Protein AF-A0A1G8CXY3-F1 (afdb_monomer_lite)

Secondary structure (DSSP, 8-state):
--HHHHHHHHHGGGGS--------HHHHHHHS-HHHHHHHHTT-EEEEEE----HHHHHIIIIIIHHHHHHHH--EEEEEE--HHHHHHHHHHHHHTT-SS-S-SEE---HHHHHHHHHTT-SPP---S----

Sequence (133 aa):
MKKGITLLLFIIILSACSQKQEENQTSGLLEKEWKEIEEESANTEVRLYMWGGDEDINTYIDEWAAPELKQEYGINLKRVPMDTEDILQRLMTEKQAGQTEGSVDILWLNGEKFRNAKVNELLCAVDKGEVGA

pLDDT: mean 82.22, std 19.7, range [30.77, 98.44]

Organism: NCBI:txid930129

Structure (mmCIF, N/CA/C/O backbone):
data_AF-A0A1G8CXY3-F1
#
_entry.id   AF-A0A1G8CXY3-F1
#
loop_
_atom_site.group_PDB
_atom_site.id
_atom_site.type_symbol
_atom_site.label_atom_id
_atom_site.label_alt_id
_atom_site.label_comp_id
_atom_site.label_asym_id
_atom_site.label_entity_id
_atom_site.label_seq_id
_atom_site.pdbx_PDB_ins_code
_atom_site.Cartn_x
_atom_site.Cartn_y
_atom_site.Cartn_z
_atom_site.occupancy
_atom_site.B_iso_or_equiv
_atom_site.auth_seq_id
_atom_site.auth_comp_id
_atom_site.auth_asym_id
_atom_site.auth_atom_id
_atom_site.pdbx_PDB_model_num
ATOM 1 N N . MET A 1 1 ? -14.644 62.183 15.797 1.00 50.50 1 MET A N 1
ATOM 2 C CA . MET A 1 1 ? -15.148 61.003 15.053 1.00 50.50 1 MET A CA 1
ATOM 3 C C . MET A 1 1 ? -14.076 60.231 14.266 1.00 50.50 1 MET A C 1
ATOM 5 O O . MET A 1 1 ? -14.321 59.080 13.953 1.00 50.50 1 MET A O 1
ATOM 9 N N . LYS A 1 2 ? -12.875 60.778 13.992 1.00 47.59 2 LYS A N 1
ATOM 10 C CA . LYS A 1 2 ? -11.810 60.060 13.249 1.00 47.59 2 LYS A CA 1
ATOM 11 C C . LYS A 1 2 ? -10.913 59.139 14.105 1.00 47.59 2 LYS A C 1
ATOM 13 O O . LYS A 1 2 ? -10.308 58.227 13.568 1.00 47.59 2 LYS A O 1
ATOM 18 N N . LYS A 1 3 ? -10.873 59.331 15.434 1.00 49.59 3 LYS A N 1
ATOM 19 C CA . LYS A 1 3 ? -10.057 58.517 16.365 1.00 49.59 3 LYS A CA 1
ATOM 20 C C . LYS A 1 3 ? -10.644 57.126 16.665 1.00 49.59 3 LYS A C 1
ATOM 22 O O . LYS A 1 3 ? -9.906 56.242 17.072 1.00 49.59 3 LYS A O 1
ATOM 27 N N . GLY A 1 4 ? -11.948 56.929 16.435 1.00 47.41 4 GLY A N 1
ATOM 28 C CA . GLY A 1 4 ? -12.601 55.621 16.598 1.00 47.41 4 GLY A CA 1
ATOM 29 C C . GLY A 1 4 ? -12.336 54.662 15.433 1.00 47.41 4 GLY A C 1
ATOM 30 O O . GLY A 1 4 ? -12.267 53.458 15.638 1.00 47.41 4 GLY A O 1
ATOM 31 N N . ILE A 1 5 ? -12.109 55.197 14.228 1.00 56.12 5 ILE A N 1
ATOM 32 C CA . ILE A 1 5 ? -11.837 54.397 13.023 1.00 56.12 5 ILE A CA 1
ATOM 33 C C . ILE A 1 5 ? -10.413 53.821 13.057 1.00 56.12 5 ILE A C 1
ATOM 35 O O . ILE A 1 5 ? -10.205 52.681 12.658 1.00 56.12 5 ILE A O 1
ATOM 39 N N . THR A 1 6 ? -9.440 54.555 13.610 1.00 53.81 6 THR A N 1
ATOM 40 C CA . THR A 1 6 ? -8.056 54.068 13.755 1.00 53.81 6 THR A CA 1
ATOM 41 C C . THR A 1 6 ? -7.931 52.920 14.764 1.00 53.81 6 THR A C 1
ATOM 43 O O . THR A 1 6 ? -7.091 52.047 14.580 1.00 53.81 6 THR A O 1
ATOM 46 N N . LEU A 1 7 ? -8.782 52.874 15.797 1.00 54.97 7 LEU A N 1
ATOM 47 C CA . LEU A 1 7 ? -8.765 51.798 16.797 1.00 54.97 7 LEU A CA 1
ATOM 48 C C . LEU A 1 7 ? -9.445 50.514 16.286 1.00 54.97 7 LEU A C 1
ATOM 50 O O . LEU A 1 7 ? -9.024 49.415 16.630 1.00 54.97 7 LEU A O 1
ATOM 54 N N . LEU A 1 8 ? -10.450 50.648 15.413 1.00 55.97 8 LEU A N 1
ATOM 55 C CA . LEU A 1 8 ? -11.169 49.511 14.830 1.00 55.97 8 LEU A CA 1
ATOM 56 C C . LEU A 1 8 ? -10.322 48.737 13.800 1.00 55.97 8 LEU A C 1
ATOM 58 O O . LEU A 1 8 ? -10.484 47.530 13.653 1.00 55.97 8 LEU A O 1
ATOM 62 N N . LEU A 1 9 ? -9.383 49.411 13.126 1.00 55.62 9 LEU A N 1
ATOM 63 C CA . LEU A 1 9 ? -8.501 48.796 12.125 1.00 55.62 9 LEU A CA 1
ATOM 64 C C . LEU A 1 9 ? -7.370 47.948 12.742 1.00 55.62 9 LEU A C 1
ATOM 66 O O . LEU A 1 9 ? -6.822 47.078 12.074 1.00 55.62 9 LEU A O 1
ATOM 70 N N . PHE A 1 10 ? -7.031 48.174 14.016 1.00 55.28 10 PHE A N 1
ATOM 71 C CA . PHE A 1 10 ? -5.947 47.463 14.710 1.00 55.28 10 PHE A CA 1
ATOM 72 C C . PHE A 1 10 ? -6.385 46.101 15.279 1.00 55.28 10 PHE A C 1
ATOM 74 O O . PHE A 1 10 ? -5.565 45.204 15.447 1.00 55.28 10 PHE A O 1
ATOM 81 N N . ILE A 1 11 ? -7.684 45.921 15.540 1.00 58.12 11 ILE A N 1
ATOM 82 C CA . ILE A 1 11 ? -8.241 44.690 16.130 1.00 58.12 11 ILE A CA 1
ATOM 83 C C . ILE A 1 11 ? -8.350 43.562 15.088 1.00 58.12 11 ILE A C 1
ATOM 85 O O . ILE A 1 11 ? -8.214 42.390 15.429 1.00 58.12 11 ILE A O 1
ATOM 89 N N . ILE A 1 12 ? -8.508 43.900 13.804 1.00 58.06 12 ILE A N 1
ATOM 90 C CA . ILE A 1 12 ? -8.662 42.921 12.712 1.00 58.06 12 ILE A CA 1
ATOM 91 C C . ILE A 1 12 ? -7.349 42.155 12.441 1.00 58.06 12 ILE A C 1
ATOM 93 O O . ILE A 1 12 ? -7.380 41.014 11.989 1.00 58.06 12 ILE A O 1
ATOM 97 N N . ILE A 1 13 ? -6.191 42.730 12.786 1.00 59.16 13 ILE A N 1
ATOM 98 C CA . ILE A 1 13 ? -4.871 42.129 12.519 1.00 59.16 13 ILE A CA 1
ATOM 99 C C . ILE A 1 13 ? -4.534 41.006 13.523 1.00 59.16 13 ILE A C 1
ATOM 101 O O . ILE A 1 13 ? -3.736 40.124 13.220 1.00 59.16 13 ILE A O 1
ATOM 105 N N . LEU A 1 14 ? -5.181 40.968 14.695 1.00 57.12 14 LEU A N 1
ATOM 106 C CA . LEU A 1 14 ? -4.894 39.971 15.740 1.00 57.12 14 LEU A CA 1
ATOM 107 C C . LEU A 1 14 ? -5.607 38.621 15.544 1.00 57.12 14 LEU A C 1
ATOM 109 O O . LEU A 1 14 ? -5.305 37.675 16.261 1.00 57.12 14 LEU A O 1
ATOM 113 N N . SER A 1 15 ? -6.527 38.501 14.580 1.00 56.75 15 SER A N 1
ATOM 114 C CA . SER A 1 15 ? -7.235 37.236 14.299 1.00 56.75 15 SER A CA 1
ATOM 115 C C . SER A 1 15 ? -6.586 36.394 13.189 1.00 56.75 15 SER A C 1
ATOM 117 O O . SER A 1 15 ? -7.107 35.338 12.844 1.00 56.75 15 SER A O 1
ATOM 119 N N . ALA A 1 16 ? -5.460 36.838 12.618 1.00 52.16 16 ALA A N 1
ATOM 120 C CA . ALA A 1 16 ? -4.849 36.202 11.446 1.00 52.16 16 ALA A CA 1
ATOM 121 C C . ALA A 1 16 ? -3.889 35.037 11.759 1.00 52.16 16 ALA A C 1
ATOM 123 O O . ALA A 1 16 ? -3.424 34.381 10.834 1.00 52.16 16 ALA A O 1
ATOM 124 N N . CYS A 1 17 ? -3.619 34.739 13.033 1.00 57.09 17 CYS A N 1
ATOM 125 C CA . CYS A 1 17 ? -2.790 33.597 13.426 1.00 57.09 17 CYS A CA 1
ATOM 126 C C . CYS A 1 17 ? -3.596 32.593 14.255 1.00 57.09 17 CYS A C 1
ATOM 128 O O . CYS A 1 17 ? -3.255 32.294 15.394 1.00 57.09 17 CYS A O 1
ATOM 130 N N . SER A 1 18 ? -4.663 32.041 13.676 1.00 50.91 18 SER A N 1
ATOM 131 C CA . SER A 1 18 ? -5.045 30.668 14.009 1.00 50.91 18 SER A CA 1
ATOM 132 C C . SER A 1 18 ? -4.292 29.773 13.032 1.00 50.91 18 SER A C 1
ATOM 134 O O . SER A 1 18 ? -4.823 29.318 12.022 1.00 50.91 18 SER A O 1
ATOM 136 N N . GLN A 1 19 ? -2.988 29.633 13.275 1.00 50.47 19 GLN A N 1
ATOM 137 C CA . GLN A 1 19 ? -2.189 28.624 12.606 1.00 50.47 19 GLN A CA 1
ATOM 138 C C . GLN A 1 19 ? -2.717 27.296 13.136 1.00 50.47 19 GLN A C 1
ATOM 140 O O . GLN A 1 19 ? -2.423 26.910 14.264 1.00 50.47 19 GLN A O 1
ATOM 145 N N . LYS A 1 20 ? -3.623 26.686 12.366 1.00 44.19 20 LYS A N 1
ATOM 146 C CA . LYS A 1 20 ? -4.127 25.342 12.613 1.00 44.19 20 LYS A CA 1
ATOM 147 C C . LYS A 1 20 ? -2.888 24.460 12.662 1.00 44.19 20 LYS A C 1
ATOM 149 O O . LYS A 1 20 ? -2.233 24.262 11.645 1.00 44.19 20 LYS A O 1
ATOM 154 N N . GLN A 1 21 ? -2.505 24.078 13.872 1.00 43.00 21 GLN A N 1
ATOM 155 C CA . GLN A 1 21 ? -1.411 23.160 14.106 1.00 43.00 21 GLN A CA 1
ATOM 156 C C . GLN A 1 21 ? -1.809 21.891 13.353 1.00 43.00 21 GLN A C 1
ATOM 158 O O . GLN A 1 21 ? -2.843 21.297 13.657 1.00 43.00 21 GLN A O 1
ATOM 163 N N . GLU A 1 22 ? -1.081 21.567 12.286 1.00 45.66 22 GLU A N 1
ATOM 164 C CA . GLU A 1 22 ? -1.180 20.262 11.648 1.00 45.66 22 GLU A CA 1
ATOM 165 C C . GLU A 1 22 ? -0.704 19.264 12.700 1.00 45.66 22 GLU A C 1
ATOM 167 O O . GLU A 1 22 ? 0.490 19.062 12.908 1.00 45.66 22 GLU A O 1
ATOM 172 N N . GLU A 1 23 ? -1.653 18.750 13.480 1.00 44.81 23 GLU A N 1
ATOM 173 C CA . GLU A 1 23 ? -1.422 17.611 14.349 1.00 44.81 23 GLU A CA 1
ATOM 174 C C . GLU A 1 23 ? -0.891 16.491 13.464 1.00 44.81 23 GLU A C 1
ATOM 176 O O . GLU A 1 23 ? -1.513 16.114 12.468 1.00 44.81 23 GLU A O 1
ATOM 181 N N . ASN A 1 24 ? 0.302 16.017 13.807 1.00 54.06 24 ASN A N 1
ATOM 182 C CA . ASN A 1 24 ? 0.995 14.954 13.107 1.00 54.06 24 ASN A CA 1
ATOM 183 C C . ASN A 1 24 ? 0.108 13.699 13.208 1.00 54.06 24 ASN A C 1
ATOM 185 O O . ASN A 1 24 ? 0.105 13.023 14.237 1.00 54.06 24 ASN A O 1
ATOM 189 N N . GLN A 1 25 ? -0.720 13.438 12.186 1.00 56.19 25 GLN A N 1
ATOM 190 C CA . GLN A 1 25 ? -1.767 12.403 12.222 1.00 56.19 25 GLN A CA 1
ATOM 191 C C . GLN A 1 25 ? -1.197 11.018 12.569 1.00 56.19 25 GLN A C 1
ATOM 193 O O . GLN A 1 25 ? -1.875 10.185 13.169 1.00 56.19 25 GLN A O 1
ATOM 198 N N . THR A 1 26 ? 0.084 10.804 12.271 1.00 59.97 26 THR A N 1
ATOM 199 C CA . THR A 1 26 ? 0.830 9.590 12.588 1.00 59.97 26 THR A CA 1
ATOM 200 C C . THR A 1 26 ? 1.032 9.359 14.088 1.00 59.97 26 THR A C 1
ATOM 202 O O . THR A 1 26 ? 1.032 8.211 14.523 1.00 59.97 26 THR A O 1
ATOM 205 N N . SER A 1 27 ? 1.180 10.413 14.898 1.00 61.88 27 SER A N 1
ATOM 206 C CA . SER A 1 27 ? 1.318 10.280 16.357 1.00 61.88 27 SER A CA 1
ATOM 207 C C . SER A 1 27 ? -0.002 9.851 17.001 1.00 61.88 27 SER A C 1
ATOM 209 O O . SER A 1 27 ? -0.001 8.960 17.844 1.00 61.88 27 SER A O 1
ATOM 211 N N . GLY A 1 28 ? -1.130 10.390 16.525 1.00 75.50 28 GLY A N 1
ATOM 212 C CA . GLY A 1 28 ? -2.460 9.983 16.986 1.00 75.50 28 GLY A CA 1
ATOM 213 C C . GLY A 1 28 ? -2.786 8.525 16.650 1.00 75.50 28 GLY A C 1
ATOM 214 O O . GLY A 1 28 ? -3.386 7.832 17.463 1.00 75.50 28 GLY A O 1
ATOM 215 N N . LEU A 1 29 ? -2.333 8.018 15.496 1.00 81.31 29 LEU A N 1
ATOM 216 C CA . LEU A 1 29 ? -2.512 6.607 15.119 1.00 81.31 29 LEU A CA 1
ATOM 217 C C . LEU A 1 29 ? -1.809 5.628 16.069 1.00 81.31 29 LEU A C 1
ATOM 219 O O . LEU A 1 29 ? -2.323 4.538 16.298 1.00 81.31 29 LEU A O 1
ATOM 223 N N . LEU A 1 30 ? -0.648 5.992 16.624 1.00 83.25 30 LEU A N 1
ATOM 224 C CA . LEU A 1 30 ? 0.098 5.123 17.543 1.00 83.25 30 LEU A CA 1
ATOM 225 C C . LEU A 1 30 ? -0.503 5.036 18.948 1.00 83.25 30 LEU A C 1
ATOM 227 O O . LEU A 1 30 ? -0.165 4.114 19.690 1.00 83.25 30 LEU A O 1
ATOM 231 N N . GLU A 1 31 ? -1.322 6.013 19.321 1.00 87.25 31 GLU A N 1
ATOM 232 C CA . GLU A 1 31 ? -1.972 6.093 20.631 1.00 87.25 31 GLU A CA 1
ATOM 233 C C . GLU A 1 31 ? -3.366 5.454 20.627 1.00 87.25 31 GLU A C 1
ATOM 235 O O . GLU A 1 31 ? -3.916 5.184 21.694 1.00 87.25 31 GLU A O 1
ATOM 240 N N . LYS A 1 32 ? -3.928 5.189 19.441 1.00 90.38 32 LYS A N 1
ATOM 241 C CA . LYS A 1 32 ? -5.230 4.540 19.279 1.00 90.38 32 LYS A CA 1
ATOM 242 C C . LYS A 1 32 ? -5.166 3.062 19.635 1.00 90.38 32 LYS A C 1
ATOM 244 O O . LYS A 1 32 ? -4.226 2.341 19.296 1.00 90.38 32 LYS A O 1
ATOM 249 N N . GLU A 1 33 ? -6.241 2.595 20.255 1.00 93.94 33 GLU A N 1
ATOM 250 C CA . GLU A 1 33 ? -6.477 1.169 20.428 1.00 93.94 33 GLU A CA 1
ATOM 251 C C . GLU A 1 33 ? -6.752 0.515 19.071 1.00 93.94 33 GLU A C 1
ATOM 253 O O . GLU A 1 33 ? -7.391 1.098 18.195 1.00 93.94 33 GLU A O 1
ATOM 258 N N . TRP A 1 34 ? -6.326 -0.738 18.902 1.00 93.38 34 TRP A N 1
ATOM 259 C CA . TRP A 1 34 ? -6.473 -1.453 17.629 1.00 93.38 34 TRP A CA 1
ATOM 260 C C . TRP A 1 34 ? -7.923 -1.490 17.126 1.00 93.38 34 TRP A C 1
ATOM 262 O O . TRP A 1 34 ? -8.182 -1.279 15.947 1.00 93.38 34 TRP A O 1
ATOM 272 N N . LYS A 1 35 ? -8.878 -1.674 18.042 1.00 93.88 35 LYS A N 1
ATOM 273 C CA . LYS A 1 35 ? -10.308 -1.674 17.724 1.00 93.88 35 LYS A CA 1
ATOM 274 C C . LYS A 1 35 ? -10.786 -0.341 17.135 1.00 93.88 35 LYS A C 1
ATOM 276 O O . LYS A 1 35 ? -11.639 -0.335 16.257 1.00 93.88 35 LYS A O 1
ATOM 281 N N . GLU A 1 36 ? -10.250 0.778 17.615 1.00 94.50 36 GLU A N 1
ATOM 282 C CA . GLU A 1 36 ? -10.581 2.099 17.073 1.00 94.50 36 GLU A CA 1
ATOM 283 C C . GLU A 1 36 ? -10.051 2.237 15.641 1.00 94.50 36 GLU A C 1
ATOM 285 O O . GLU A 1 36 ? -10.769 2.701 14.761 1.00 94.50 36 GLU A O 1
ATOM 290 N N . ILE A 1 37 ? -8.832 1.749 15.384 1.00 93.19 37 ILE A N 1
ATOM 291 C CA . ILE A 1 37 ? -8.244 1.712 14.038 1.00 93.19 37 ILE A CA 1
ATOM 292 C C . ILE A 1 37 ? -9.099 0.850 13.097 1.00 93.19 37 ILE A C 1
ATOM 294 O O . ILE A 1 37 ? -9.382 1.269 11.975 1.00 93.19 37 ILE A O 1
ATOM 298 N N . GLU A 1 38 ? -9.543 -0.329 13.544 1.00 93.19 38 GLU A N 1
ATOM 299 C CA . GLU A 1 38 ? -10.427 -1.205 12.763 1.00 93.19 38 GLU A CA 1
ATOM 300 C C . GLU A 1 38 ? -11.742 -0.498 12.403 1.00 93.19 38 GLU A C 1
ATOM 302 O O . GLU A 1 38 ? -12.113 -0.456 11.228 1.00 93.19 38 GLU A O 1
ATOM 307 N N . GLU A 1 39 ? -12.418 0.106 13.385 1.00 92.88 39 GLU A N 1
ATOM 308 C CA . GLU A 1 39 ? -13.681 0.826 13.180 1.00 92.88 39 GLU A CA 1
ATOM 309 C C . GLU A 1 39 ? -13.528 2.012 12.212 1.00 92.88 39 GLU A C 1
ATOM 311 O O . GLU A 1 39 ? -14.369 2.196 11.330 1.00 92.88 39 GLU A O 1
ATOM 316 N N . GLU A 1 40 ? -12.445 2.786 12.325 1.00 93.06 40 GLU A N 1
ATOM 317 C CA . GLU A 1 40 ? -12.164 3.924 11.439 1.00 93.06 40 GLU A CA 1
ATOM 318 C C . GLU A 1 40 ? -11.744 3.504 10.026 1.00 93.06 40 GLU A C 1
ATOM 320 O O . GLU A 1 40 ? -12.002 4.225 9.060 1.00 93.06 40 GLU A O 1
ATOM 325 N N . SER A 1 41 ? -11.115 2.335 9.884 1.00 93.06 41 SER A N 1
ATOM 326 C CA . SER A 1 41 ? -10.668 1.809 8.589 1.00 93.06 41 SER A CA 1
ATOM 327 C C . SER A 1 41 ? -11.802 1.236 7.732 1.00 93.06 41 SER A C 1
ATOM 329 O O . SER A 1 41 ? -11.627 1.020 6.526 1.00 93.06 41 SER A O 1
ATOM 331 N N . ALA A 1 42 ? -12.977 0.998 8.319 1.00 93.12 42 ALA A N 1
ATOM 332 C CA . ALA A 1 42 ? -14.089 0.373 7.624 1.00 93.12 42 ALA A CA 1
ATOM 333 C C . ALA A 1 42 ? -14.536 1.185 6.396 1.00 93.12 42 ALA A C 1
ATOM 335 O O . ALA A 1 42 ? -14.749 2.395 6.454 1.00 93.12 42 ALA A O 1
ATOM 336 N N . ASN A 1 43 ? -14.763 0.493 5.276 1.00 94.56 43 ASN A N 1
ATOM 337 C CA . ASN A 1 43 ? -15.180 1.072 3.988 1.00 94.56 43 ASN A CA 1
ATOM 338 C C . ASN A 1 43 ? -14.147 1.981 3.303 1.00 94.56 43 ASN A C 1
ATOM 340 O O . ASN A 1 43 ? -14.500 2.704 2.369 1.00 94.56 43 ASN A O 1
ATOM 344 N N . THR A 1 44 ? -12.882 1.928 3.714 1.00 96.12 44 THR A N 1
ATOM 345 C CA . THR A 1 44 ? -11.793 2.613 3.006 1.00 96.12 44 THR A CA 1
ATOM 346 C C . THR A 1 44 ? -11.313 1.815 1.790 1.00 96.12 44 THR A C 1
ATOM 348 O O . THR A 1 44 ? -11.518 0.603 1.698 1.00 96.12 44 THR A O 1
ATOM 351 N N . GLU A 1 45 ? -10.685 2.496 0.828 1.00 97.00 45 GLU A N 1
ATOM 352 C CA . GLU A 1 45 ? -9.908 1.867 -0.246 1.00 97.00 45 GLU A CA 1
ATOM 353 C C . GLU A 1 45 ? -8.420 2.068 0.037 1.00 97.00 45 GLU A C 1
ATOM 355 O O . GLU A 1 45 ? -7.998 3.176 0.358 1.00 97.00 45 GLU A O 1
ATOM 360 N N . VAL A 1 46 ? -7.634 1.002 -0.103 1.00 97.06 46 VAL A N 1
ATOM 361 C CA . VAL A 1 46 ? -6.180 1.014 0.082 1.00 97.06 46 VAL A CA 1
ATOM 362 C C . VAL A 1 46 ? -5.525 0.563 -1.215 1.00 97.06 46 VAL A C 1
ATOM 364 O O . VAL A 1 46 ? -5.787 -0.538 -1.701 1.00 97.06 46 VAL A O 1
ATOM 367 N N . ARG A 1 47 ? -4.653 1.392 -1.787 1.00 97.00 47 ARG A N 1
ATOM 368 C CA . ARG A 1 47 ? -3.917 1.087 -3.019 1.00 97.00 47 ARG A CA 1
ATOM 369 C C . ARG A 1 47 ? -2.551 0.507 -2.676 1.00 97.00 47 ARG A C 1
ATOM 371 O O . ARG A 1 47 ? -1.659 1.213 -2.200 1.00 97.00 47 ARG A O 1
ATOM 378 N N . LEU A 1 48 ? -2.384 -0.777 -2.971 1.00 97.38 48 LEU A N 1
ATOM 379 C CA . LEU A 1 48 ? -1.118 -1.490 -2.854 1.00 97.38 48 LEU A CA 1
ATOM 380 C C . LEU A 1 48 ? -0.382 -1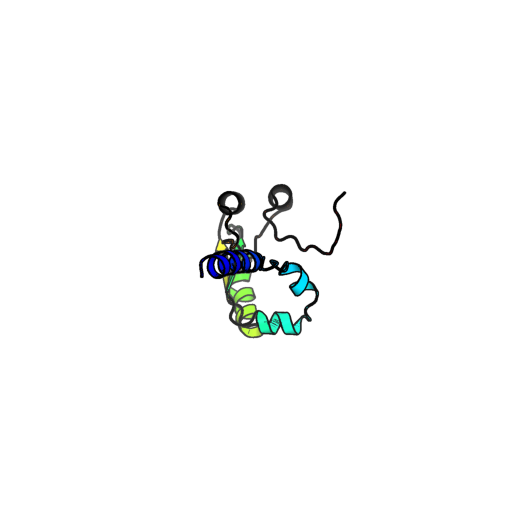.440 -4.189 1.00 97.38 48 LEU A C 1
ATOM 382 O O . LEU A 1 48 ? -0.729 -2.159 -5.125 1.00 97.38 48 LEU A O 1
ATOM 386 N N . TYR A 1 49 ? 0.654 -0.614 -4.266 1.00 96.69 49 TYR A N 1
ATOM 387 C CA . TYR A 1 49 ? 1.555 -0.594 -5.407 1.00 96.69 49 TYR A CA 1
ATOM 388 C C . TYR A 1 49 ? 2.633 -1.653 -5.220 1.00 96.69 49 TYR A C 1
ATOM 390 O O . TYR A 1 49 ? 3.391 -1.635 -4.245 1.00 96.69 49 TYR A O 1
ATOM 398 N N . MET A 1 50 ? 2.702 -2.588 -6.161 1.00 94.81 50 MET A N 1
ATOM 399 C CA .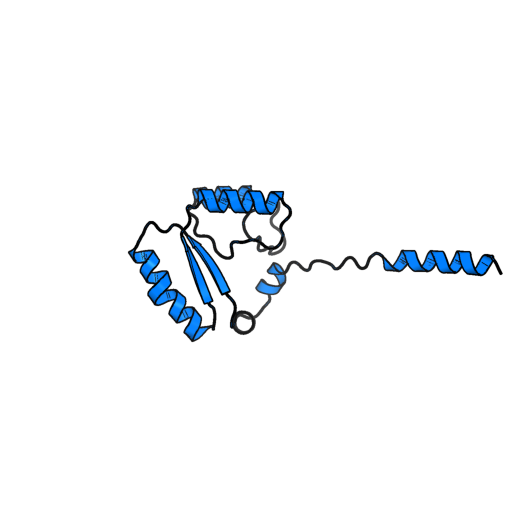 MET A 1 50 ? 3.658 -3.685 -6.099 1.00 94.81 50 MET A CA 1
ATOM 400 C C . MET A 1 50 ? 4.131 -4.119 -7.477 1.00 94.81 50 MET A C 1
ATOM 402 O O . MET A 1 50 ? 3.433 -3.953 -8.479 1.00 94.81 50 MET A O 1
ATOM 406 N N . TRP A 1 51 ? 5.321 -4.717 -7.503 1.00 92.38 51 TRP A N 1
ATOM 407 C CA . TRP A 1 51 ? 5.829 -5.377 -8.694 1.00 92.38 51 TRP A CA 1
ATOM 408 C C . TRP A 1 51 ? 4.915 -6.549 -9.064 1.00 92.38 51 TRP A C 1
ATOM 410 O O . TRP A 1 51 ? 4.581 -7.375 -8.218 1.00 92.38 51 TRP A O 1
ATOM 420 N N . GLY A 1 52 ? 4.497 -6.602 -10.328 1.00 89.88 52 GLY A N 1
ATOM 421 C CA . GLY A 1 52 ? 3.496 -7.555 -10.809 1.00 89.88 52 GLY A CA 1
ATOM 422 C C . GLY A 1 52 ? 4.058 -8.780 -11.529 1.00 89.88 52 GLY A C 1
ATOM 423 O O . GLY A 1 52 ? 3.279 -9.500 -12.141 1.00 89.88 52 GLY A O 1
ATOM 424 N N . GLY A 1 53 ? 5.373 -9.008 -11.529 1.00 91.69 53 GLY A N 1
ATOM 425 C CA . GLY A 1 53 ? 5.986 -10.079 -12.328 1.00 91.69 53 GLY A CA 1
ATOM 426 C C . GLY A 1 53 ? 5.935 -11.483 -11.713 1.00 91.69 53 GLY A C 1
ATOM 427 O O . GLY A 1 53 ? 6.535 -12.392 -12.281 1.00 91.69 53 GLY A O 1
ATOM 428 N N . ASP A 1 54 ? 5.233 -11.666 -10.593 1.00 94.19 54 ASP A N 1
ATOM 429 C CA . ASP A 1 54 ? 4.986 -12.966 -9.961 1.00 94.19 54 ASP A CA 1
ATOM 430 C C . ASP A 1 54 ? 3.477 -13.245 -9.904 1.00 94.19 54 ASP A C 1
ATOM 432 O O . ASP A 1 54 ? 2.727 -12.576 -9.188 1.00 94.19 54 ASP A O 1
ATOM 436 N N . GLU A 1 55 ? 3.026 -14.208 -10.707 1.00 96.25 55 GLU A N 1
ATOM 437 C CA . GLU A 1 55 ? 1.611 -14.563 -10.843 1.00 96.25 55 GLU A CA 1
ATOM 438 C C . GLU A 1 55 ? 1.041 -15.207 -9.575 1.00 96.25 55 GLU A C 1
ATOM 440 O O . GLU A 1 55 ? -0.099 -14.909 -9.216 1.00 96.25 55 GLU A O 1
ATOM 445 N N . ASP A 1 56 ? 1.828 -16.009 -8.856 1.00 97.94 56 ASP A N 1
ATOM 446 C CA . ASP A 1 56 ? 1.375 -16.684 -7.637 1.00 97.94 56 ASP A CA 1
ATOM 447 C C . ASP A 1 56 ? 1.106 -15.656 -6.533 1.00 97.94 56 ASP A C 1
ATOM 449 O O . ASP A 1 56 ? 0.064 -15.683 -5.872 1.00 97.94 56 ASP A O 1
ATOM 453 N N . ILE A 1 57 ? 2.015 -14.690 -6.371 1.00 96.62 57 ILE A N 1
ATOM 454 C CA . ILE A 1 57 ? 1.850 -13.597 -5.407 1.00 96.62 57 ILE A CA 1
ATOM 455 C C . ILE A 1 57 ? 0.671 -12.703 -5.805 1.00 96.62 57 ILE A C 1
ATOM 457 O O . ILE A 1 57 ? -0.141 -12.343 -4.952 1.00 96.62 57 ILE A O 1
ATOM 461 N N . ASN A 1 58 ? 0.551 -12.346 -7.085 1.00 97.44 58 ASN A N 1
ATOM 462 C CA . ASN A 1 58 ? -0.568 -11.537 -7.569 1.00 97.44 58 ASN A CA 1
ATOM 463 C C . ASN A 1 58 ? -1.915 -12.210 -7.284 1.00 97.44 58 ASN A C 1
ATOM 465 O O . ASN A 1 58 ? -2.822 -11.563 -6.766 1.00 97.44 58 ASN A O 1
ATOM 469 N N . THR A 1 59 ? -2.013 -13.506 -7.587 1.00 98.31 59 THR A N 1
ATOM 470 C CA . THR A 1 59 ? -3.214 -14.316 -7.358 1.00 98.31 59 THR A CA 1
ATOM 471 C C . THR A 1 59 ? -3.549 -14.368 -5.875 1.00 98.31 59 THR A C 1
ATOM 473 O O . THR A 1 59 ? -4.689 -14.139 -5.491 1.00 98.31 59 THR A O 1
ATOM 476 N N . TYR A 1 60 ? -2.554 -14.583 -5.015 1.00 98.19 60 TYR A N 1
ATOM 477 C CA . TYR A 1 60 ? -2.762 -14.556 -3.571 1.00 98.19 60 TYR A CA 1
ATOM 478 C C . TYR A 1 60 ? -3.319 -13.210 -3.078 1.00 98.19 60 TYR A C 1
ATOM 480 O O . TYR A 1 60 ? -4.249 -13.186 -2.271 1.00 98.19 60 TYR A O 1
ATOM 488 N N . ILE A 1 61 ? -2.783 -12.084 -3.561 1.00 98.25 61 ILE A N 1
ATOM 489 C CA . ILE A 1 61 ? -3.275 -10.760 -3.160 1.00 98.25 61 ILE A CA 1
ATOM 490 C C . ILE A 1 61 ? -4.704 -10.523 -3.657 1.00 98.25 61 ILE A C 1
ATOM 492 O O . ILE A 1 61 ? -5.544 -10.067 -2.882 1.00 98.25 61 ILE A O 1
ATOM 496 N N . ASP A 1 62 ? -4.982 -10.839 -4.921 1.00 98.19 62 ASP A N 1
ATOM 497 C CA . ASP A 1 62 ? -6.259 -10.514 -5.560 1.00 98.19 62 ASP A CA 1
ATOM 498 C C . ASP A 1 62 ? -7.391 -11.465 -5.158 1.00 98.19 62 ASP A C 1
ATOM 500 O O . ASP A 1 62 ? -8.523 -11.025 -4.960 1.00 98.19 62 ASP A O 1
ATOM 504 N N . GLU A 1 63 ? -7.104 -12.761 -5.048 1.00 98.31 63 GLU A N 1
ATOM 505 C CA . GLU A 1 63 ? -8.121 -13.803 -4.867 1.00 98.31 63 GLU A CA 1
ATOM 506 C C . GLU A 1 63 ? -8.274 -14.263 -3.419 1.00 98.31 63 GLU A C 1
ATOM 508 O O . GLU A 1 63 ? -9.301 -14.848 -3.076 1.00 98.31 63 GLU A O 1
ATOM 513 N N . TRP A 1 64 ? -7.288 -13.995 -2.558 1.00 98.38 64 TRP A N 1
ATOM 514 C CA . TRP A 1 64 ? -7.358 -14.363 -1.145 1.00 98.38 64 TRP A CA 1
ATOM 515 C C . TRP A 1 64 ? -7.287 -13.142 -0.227 1.00 98.38 64 TRP A C 1
ATOM 517 O O . TRP A 1 64 ? -8.247 -12.855 0.482 1.00 98.38 64 TRP A O 1
ATOM 527 N N . ALA A 1 65 ? -6.203 -12.362 -0.265 1.00 98.25 65 ALA A N 1
ATOM 528 C CA . ALA A 1 65 ? -6.003 -11.296 0.719 1.00 98.25 65 ALA A CA 1
ATOM 529 C C . ALA A 1 65 ? -7.035 -10.160 0.599 1.00 98.25 65 ALA A C 1
ATOM 531 O O . ALA A 1 65 ? -7.577 -9.710 1.608 1.00 98.25 65 ALA A O 1
ATOM 532 N N . ALA A 1 66 ? -7.320 -9.688 -0.619 1.00 98.44 66 ALA A N 1
ATOM 533 C CA . ALA A 1 66 ? -8.281 -8.608 -0.832 1.00 98.44 66 ALA A CA 1
ATOM 534 C C . ALA A 1 66 ? -9.726 -9.003 -0.447 1.00 98.44 66 ALA A C 1
ATOM 536 O O . ALA A 1 66 ? -10.369 -8.217 0.257 1.00 98.44 66 ALA A O 1
ATOM 537 N N . PRO A 1 67 ? -10.244 -10.195 -0.814 1.00 98.44 67 PRO A N 1
ATOM 538 C CA . PRO A 1 67 ? -11.543 -10.669 -0.335 1.00 98.44 67 PRO A CA 1
ATOM 539 C C . PRO A 1 67 ? -11.638 -10.793 1.188 1.00 98.44 67 PRO A C 1
ATOM 541 O O . PRO A 1 67 ? -12.619 -10.319 1.760 1.00 98.44 67 PRO A O 1
ATOM 544 N N . GLU A 1 68 ? -10.623 -11.356 1.850 1.00 98.44 68 GLU A N 1
ATOM 545 C CA . GLU A 1 68 ? -10.604 -11.507 3.313 1.00 98.44 68 GLU A CA 1
ATOM 546 C C . GLU A 1 68 ? -10.621 -10.140 4.015 1.00 98.44 68 GLU A C 1
ATOM 548 O O . GLU A 1 68 ? -11.434 -9.901 4.907 1.00 98.44 68 GLU A O 1
ATOM 553 N N . LEU A 1 69 ? -9.806 -9.181 3.553 1.00 97.81 69 LEU A N 1
ATOM 554 C CA . LEU A 1 69 ? -9.814 -7.812 4.086 1.00 97.81 69 LEU A CA 1
ATOM 555 C C . LEU A 1 69 ? -11.167 -7.122 3.900 1.00 97.81 69 LEU A C 1
ATOM 557 O O . LEU A 1 69 ? -11.619 -6.378 4.777 1.00 97.81 69 LEU A O 1
ATOM 561 N N . LYS A 1 70 ? -11.833 -7.375 2.770 1.00 97.88 70 LYS A N 1
ATOM 562 C CA . LYS A 1 70 ? -13.156 -6.817 2.511 1.00 97.88 70 LYS A CA 1
ATOM 563 C C . LYS A 1 70 ? -14.215 -7.432 3.417 1.00 97.88 70 LYS A C 1
ATOM 565 O O . LYS A 1 70 ? -15.083 -6.699 3.890 1.00 97.88 70 LYS A O 1
ATOM 570 N N . GLN A 1 71 ? -14.157 -8.743 3.632 1.00 97.31 71 GLN A N 1
ATOM 571 C CA . GLN A 1 71 ? -15.112 -9.474 4.455 1.00 97.31 71 GLN A CA 1
ATOM 572 C C . GLN A 1 71 ? -14.980 -9.106 5.934 1.00 97.31 71 GLN A C 1
ATOM 574 O O . GLN A 1 71 ? -15.980 -8.772 6.564 1.00 97.31 71 GLN A O 1
ATOM 579 N N . GLU A 1 72 ? -13.762 -9.154 6.469 1.00 96.06 72 GLU A N 1
ATOM 580 C CA . GLU A 1 72 ? -13.519 -9.014 7.907 1.00 96.06 72 GLU A CA 1
ATOM 581 C C . GLU A 1 72 ? -13.477 -7.545 8.354 1.00 96.06 72 GLU A C 1
ATOM 583 O O . GLU A 1 72 ? -13.957 -7.215 9.436 1.00 96.06 72 GLU A O 1
ATOM 588 N N . TYR A 1 73 ? -12.967 -6.642 7.506 1.00 96.31 73 TYR A N 1
ATOM 589 C CA . TYR A 1 73 ? -12.708 -5.243 7.882 1.00 96.31 73 TYR A CA 1
ATOM 590 C C . TYR A 1 73 ? -13.406 -4.211 6.988 1.00 96.31 73 TYR A C 1
ATOM 592 O O . TYR A 1 73 ? -13.317 -3.008 7.222 1.00 96.31 73 TYR A O 1
ATOM 600 N N . GLY A 1 74 ? -14.095 -4.633 5.925 1.00 97.06 74 GLY A N 1
ATOM 601 C CA . GLY A 1 74 ? -14.733 -3.712 4.981 1.00 97.06 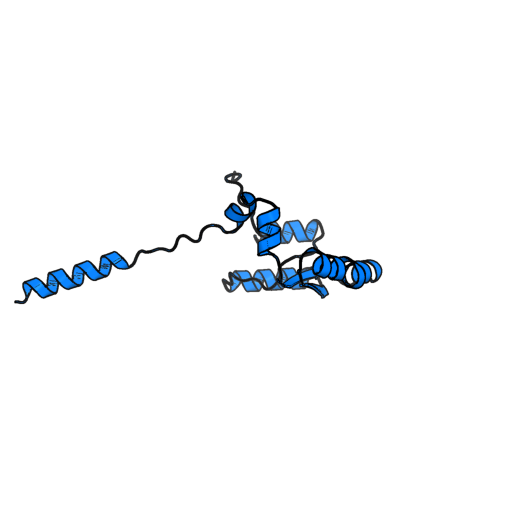74 GLY A CA 1
ATOM 602 C C . GLY A 1 74 ? -13.755 -2.936 4.087 1.00 97.06 74 GLY A C 1
ATOM 603 O O . GLY A 1 74 ? -14.213 -2.107 3.289 1.00 97.06 74 GLY A O 1
ATOM 604 N N . ILE A 1 75 ? -12.452 -3.217 4.170 1.00 98.25 75 ILE A N 1
ATOM 605 C CA . ILE A 1 75 ? -11.379 -2.544 3.428 1.00 98.25 75 ILE A CA 1
ATOM 606 C C . ILE A 1 75 ? -11.361 -3.037 1.977 1.00 98.25 75 ILE A C 1
ATOM 608 O O . ILE A 1 75 ? -11.331 -4.236 1.713 1.00 98.25 75 ILE A O 1
ATOM 612 N N . ASN A 1 76 ? -11.365 -2.114 1.014 1.00 98.19 76 ASN A N 1
ATOM 613 C CA . ASN A 1 76 ? -11.163 -2.426 -0.399 1.00 98.19 76 ASN A CA 1
ATOM 614 C C . ASN A 1 76 ? -9.670 -2.356 -0.742 1.00 98.19 76 ASN A C 1
ATOM 616 O O . ASN A 1 76 ? -9.148 -1.276 -1.019 1.00 98.19 76 ASN A O 1
ATOM 620 N N . LEU A 1 77 ? -8.971 -3.490 -0.721 1.00 98.25 77 LEU A N 1
ATOM 621 C CA . LEU A 1 77 ? -7.578 -3.540 -1.164 1.00 98.25 77 LEU A CA 1
ATOM 622 C C . LEU A 1 77 ? -7.513 -3.580 -2.697 1.00 98.25 77 LEU A C 1
ATOM 624 O O . LEU A 1 77 ? -8.001 -4.515 -3.326 1.00 98.25 77 LEU A O 1
ATOM 628 N N . LYS A 1 78 ? -6.866 -2.583 -3.301 1.00 97.50 78 LYS A N 1
ATOM 629 C CA . LYS A 1 78 ? -6.653 -2.481 -4.745 1.00 97.50 78 LYS A CA 1
ATOM 630 C C . LYS A 1 78 ? -5.175 -2.633 -5.077 1.00 97.50 78 LYS A C 1
ATOM 632 O O . LYS A 1 78 ? -4.383 -1.717 -4.844 1.00 97.50 78 LYS A O 1
ATOM 637 N N . ARG A 1 79 ? -4.805 -3.765 -5.676 1.00 97.19 79 ARG A N 1
ATOM 638 C CA . ARG A 1 79 ? -3.457 -3.974 -6.213 1.00 97.19 79 ARG A CA 1
ATOM 639 C C . ARG A 1 79 ? -3.244 -3.123 -7.469 1.00 97.19 79 ARG A C 1
ATOM 641 O O . ARG A 1 79 ? -4.072 -3.112 -8.378 1.00 97.19 79 ARG A O 1
ATOM 648 N N . VAL A 1 80 ? -2.122 -2.413 -7.523 1.00 96.94 80 VAL A N 1
ATOM 649 C CA . VAL A 1 80 ? -1.687 -1.608 -8.668 1.00 96.94 80 VAL A CA 1
ATOM 650 C C . VAL A 1 80 ? -0.332 -2.144 -9.141 1.00 96.94 80 VAL A C 1
ATOM 652 O O . VAL A 1 80 ? 0.683 -1.877 -8.494 1.00 96.94 80 VAL A O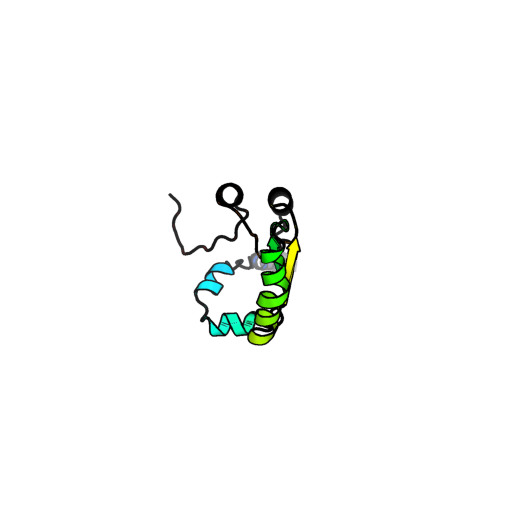 1
ATOM 655 N N . PRO A 1 81 ? -0.292 -2.926 -10.237 1.00 95.50 81 PRO A N 1
ATOM 656 C CA . PRO A 1 81 ? 0.960 -3.451 -10.763 1.00 95.50 81 PRO A CA 1
ATOM 657 C C . PRO A 1 81 ? 1.768 -2.325 -11.412 1.00 95.50 81 PRO A C 1
ATOM 659 O O . PRO A 1 81 ? 1.300 -1.682 -12.353 1.00 95.50 81 PRO A O 1
ATOM 662 N N . MET A 1 82 ? 2.974 -2.076 -10.904 1.00 94.38 82 MET A N 1
ATOM 663 C CA . MET A 1 82 ? 3.881 -1.050 -11.427 1.00 94.38 82 MET A CA 1
ATOM 664 C C . MET A 1 82 ? 5.325 -1.350 -11.008 1.00 94.38 82 MET A C 1
ATOM 666 O O . MET A 1 82 ? 5.561 -1.897 -9.928 1.00 94.38 82 MET A O 1
ATOM 670 N N . ASP A 1 83 ? 6.291 -0.981 -11.849 1.00 93.31 83 ASP A N 1
ATOM 671 C CA . ASP A 1 83 ? 7.708 -1.121 -11.518 1.00 93.31 83 ASP A CA 1
ATOM 672 C C . ASP A 1 83 ? 8.098 -0.185 -10.368 1.00 93.31 83 ASP A C 1
ATOM 674 O O . ASP A 1 83 ? 7.638 0.955 -10.264 1.00 93.31 83 ASP A O 1
ATOM 678 N N . THR A 1 84 ? 8.954 -0.671 -9.467 1.00 91.81 84 THR A N 1
ATOM 679 C CA . THR A 1 84 ? 9.318 0.067 -8.250 1.00 91.81 84 THR A CA 1
ATOM 680 C C . THR A 1 84 ? 9.979 1.406 -8.565 1.00 91.81 84 THR A C 1
ATOM 682 O O . THR A 1 84 ? 9.736 2.396 -7.880 1.00 91.81 84 THR A O 1
ATOM 685 N N . GLU A 1 85 ? 10.797 1.454 -9.610 1.00 92.56 85 GLU A N 1
ATOM 686 C CA . GLU A 1 85 ? 11.461 2.655 -10.107 1.00 92.56 85 GLU A CA 1
ATOM 687 C C . GLU A 1 85 ? 10.457 3.736 -10.510 1.00 92.56 85 GLU A C 1
ATOM 689 O O . GLU A 1 85 ? 10.624 4.893 -10.118 1.00 92.56 85 GLU A O 1
ATOM 694 N N . ASP A 1 86 ? 9.395 3.356 -11.219 1.00 94.19 86 ASP A N 1
ATOM 695 C CA . ASP A 1 86 ? 8.347 4.278 -11.655 1.00 94.19 86 ASP A CA 1
ATOM 696 C C . ASP A 1 86 ? 7.562 4.821 -10.461 1.00 94.19 86 ASP A C 1
ATOM 698 O O . ASP A 1 86 ? 7.264 6.018 -10.397 1.00 94.19 86 ASP A O 1
ATOM 702 N N . ILE A 1 87 ? 7.290 3.968 -9.468 1.00 93.94 87 ILE A N 1
ATOM 703 C CA . ILE A 1 87 ? 6.614 4.385 -8.237 1.00 93.94 87 ILE A CA 1
ATOM 704 C C . ILE A 1 87 ? 7.471 5.401 -7.472 1.00 93.94 87 ILE A C 1
ATOM 706 O O . ILE A 1 87 ? 6.972 6.448 -7.058 1.00 93.94 87 ILE A O 1
ATOM 710 N N . LEU A 1 88 ? 8.774 5.140 -7.320 1.00 94.31 88 LEU A N 1
ATOM 711 C CA . LEU A 1 88 ? 9.689 6.070 -6.654 1.00 94.31 88 LEU A CA 1
ATOM 712 C C . LEU A 1 88 ? 9.807 7.394 -7.415 1.00 94.31 88 LEU A C 1
ATOM 714 O O . LEU A 1 88 ? 9.775 8.457 -6.796 1.00 94.31 88 LEU A O 1
ATOM 718 N N . GLN A 1 89 ? 9.908 7.350 -8.745 1.00 94.56 89 GLN A N 1
ATOM 719 C CA . GLN A 1 89 ? 9.961 8.554 -9.571 1.00 94.56 89 GLN A CA 1
ATOM 720 C C . GLN A 1 89 ? 8.685 9.388 -9.422 1.00 94.56 89 GLN A C 1
ATOM 722 O O . GLN A 1 89 ? 8.759 10.613 -9.301 1.00 94.56 89 GLN A O 1
ATOM 727 N N . ARG A 1 90 ? 7.523 8.732 -9.376 1.00 93.81 90 ARG A N 1
ATOM 728 C CA . ARG A 1 90 ? 6.242 9.389 -9.132 1.00 93.81 90 ARG A CA 1
ATOM 729 C C . ARG A 1 90 ? 6.208 10.072 -7.767 1.00 93.81 90 ARG A C 1
ATOM 731 O O . ARG A 1 90 ? 5.920 11.263 -7.712 1.00 93.81 90 ARG A O 1
ATOM 738 N N . LEU A 1 91 ? 6.558 9.363 -6.694 1.00 94.00 91 LEU A N 1
ATOM 739 C CA . LEU A 1 91 ? 6.583 9.921 -5.336 1.00 94.00 91 LEU A CA 1
ATOM 740 C C . LEU A 1 91 ? 7.536 11.119 -5.220 1.00 94.00 91 LEU A C 1
ATOM 742 O O . LEU A 1 91 ? 7.204 12.121 -4.590 1.00 94.00 91 LEU A O 1
ATOM 746 N N . MET A 1 92 ? 8.695 11.062 -5.885 1.00 94.19 92 MET A N 1
ATOM 747 C CA . MET A 1 92 ? 9.613 12.201 -5.971 1.00 94.19 92 MET A CA 1
ATOM 748 C C . MET A 1 92 ? 8.965 13.412 -6.649 1.00 94.19 92 MET A C 1
ATOM 750 O O . MET A 1 92 ? 9.121 14.536 -6.174 1.00 94.19 92 MET A O 1
ATOM 754 N N . THR A 1 93 ? 8.238 13.200 -7.747 1.00 95.31 93 THR A N 1
ATOM 755 C CA . THR A 1 93 ? 7.526 14.271 -8.455 1.00 95.31 93 THR A CA 1
ATOM 756 C C . THR A 1 93 ? 6.399 14.861 -7.607 1.00 95.31 93 THR A C 1
ATOM 758 O O . THR A 1 93 ? 6.284 16.083 -7.535 1.00 95.31 93 THR A O 1
ATOM 761 N N . GLU A 1 94 ? 5.607 14.029 -6.927 1.00 94.44 94 GLU A N 1
ATOM 762 C CA . GLU A 1 94 ? 4.535 14.473 -6.022 1.00 94.44 94 GLU A CA 1
ATOM 763 C C . GLU A 1 94 ? 5.108 15.319 -4.871 1.00 94.44 94 GLU A C 1
ATOM 765 O O . GLU A 1 94 ? 4.640 16.435 -4.629 1.00 94.44 94 GLU A O 1
ATOM 770 N N . LYS A 1 95 ? 6.208 14.862 -4.254 1.00 92.00 95 LYS A N 1
ATOM 771 C CA . LYS A 1 95 ? 6.933 15.608 -3.215 1.00 92.00 95 LYS A CA 1
ATOM 772 C C . LYS A 1 95 ? 7.461 16.952 -3.719 1.00 92.00 95 LYS A C 1
ATOM 774 O O . LYS A 1 95 ? 7.277 17.971 -3.059 1.00 92.00 95 LYS A O 1
ATOM 779 N N . GLN A 1 96 ? 8.103 16.984 -4.888 1.00 93.50 96 GLN A N 1
ATOM 780 C CA . GLN A 1 96 ? 8.618 18.227 -5.483 1.00 93.50 96 GLN A CA 1
ATOM 781 C C . GLN A 1 96 ? 7.504 19.221 -5.834 1.00 93.50 96 GLN A C 1
ATOM 783 O O . GLN A 1 96 ? 7.723 20.430 -5.785 1.00 93.50 96 GLN A O 1
ATOM 788 N N . ALA A 1 97 ? 6.313 18.719 -6.163 1.00 94.88 97 ALA A N 1
ATOM 789 C CA . ALA A 1 97 ? 5.123 19.527 -6.395 1.00 94.88 97 ALA A CA 1
ATOM 790 C C . ALA A 1 97 ? 4.446 20.007 -5.095 1.00 94.88 97 ALA A C 1
ATOM 792 O O . ALA A 1 97 ? 3.469 20.751 -5.169 1.00 94.88 97 ALA A O 1
ATOM 793 N N . GLY A 1 98 ? 4.943 19.599 -3.921 1.00 90.38 98 GLY A N 1
ATOM 794 C CA . GLY A 1 98 ? 4.353 19.933 -2.626 1.00 90.38 98 GLY A CA 1
ATOM 795 C C . GLY A 1 98 ? 3.005 19.255 -2.380 1.00 90.38 98 GLY A C 1
ATOM 796 O O . GLY A 1 98 ? 2.192 19.788 -1.628 1.00 90.38 98 GLY A O 1
ATOM 797 N N . GLN A 1 99 ? 2.735 18.118 -3.031 1.00 89.62 99 GLN A N 1
ATOM 798 C CA . GLN A 1 99 ? 1.519 17.351 -2.774 1.00 89.62 99 GLN A CA 1
ATOM 799 C C . GLN A 1 99 ? 1.614 16.680 -1.406 1.00 89.62 99 GLN A C 1
ATOM 801 O O . GLN A 1 99 ? 2.569 15.961 -1.119 1.00 89.62 99 GLN A O 1
ATOM 806 N N . THR A 1 100 ? 0.612 16.925 -0.568 1.00 79.94 100 THR A N 1
ATOM 807 C CA . THR A 1 100 ? 0.495 16.332 0.770 1.00 79.94 100 THR A CA 1
ATOM 808 C C . THR A 1 100 ? -0.333 15.049 0.759 1.00 79.94 100 THR A C 1
ATOM 810 O O . THR A 1 100 ? -0.130 14.180 1.600 1.00 79.94 100 THR A O 1
ATOM 813 N N . GLU A 1 101 ? -1.231 14.904 -0.216 1.00 83.25 101 GLU A N 1
ATOM 814 C CA . GLU A 1 101 ? -2.003 13.686 -0.461 1.00 83.25 101 GLU A CA 1
ATOM 815 C C . GLU A 1 101 ? -1.354 12.892 -1.599 1.00 83.25 101 GLU A C 1
ATOM 817 O O . GLU A 1 101 ? -1.491 13.227 -2.777 1.00 83.25 101 GLU A O 1
ATOM 822 N N . GLY A 1 102 ? -0.604 11.854 -1.228 1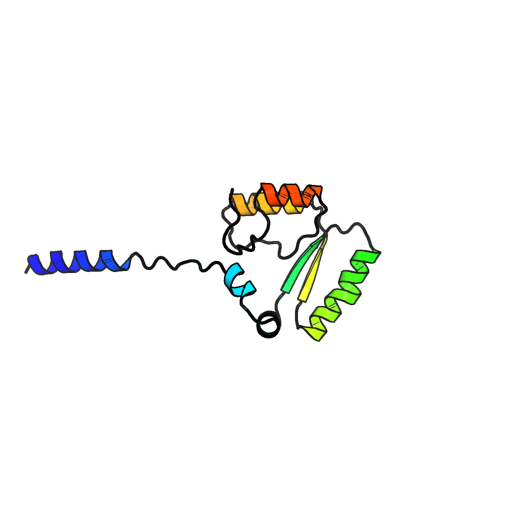.00 82.19 102 GLY A N 1
ATOM 823 C CA . GLY A 1 102 ? 0.088 10.982 -2.170 1.00 82.19 102 GLY A CA 1
ATOM 824 C C . GLY A 1 102 ? -0.847 10.022 -2.910 1.00 82.19 102 GLY A C 1
ATOM 825 O O . GLY A 1 102 ? -1.965 9.704 -2.494 1.00 82.19 102 GLY A O 1
ATOM 826 N N . SER A 1 103 ? -0.373 9.511 -4.040 1.00 86.56 103 SER A N 1
ATOM 827 C CA . SER A 1 103 ? -1.133 8.556 -4.858 1.00 86.56 103 SER A CA 1
ATOM 828 C C . SER A 1 103 ? -0.941 7.079 -4.499 1.00 86.56 103 SER A C 1
ATOM 830 O O . SER A 1 103 ? -1.581 6.218 -5.116 1.00 86.56 103 SER A O 1
ATOM 832 N N . VAL A 1 104 ? -0.052 6.795 -3.548 1.00 92.56 104 VAL A N 1
ATOM 833 C CA . VAL A 1 104 ? 0.374 5.459 -3.120 1.00 92.56 104 VAL A CA 1
ATOM 834 C C . VAL A 1 104 ? 0.138 5.337 -1.622 1.00 92.56 104 VAL A C 1
ATOM 836 O O . VAL A 1 104 ? 0.669 6.143 -0.862 1.00 92.56 104 VAL A O 1
ATOM 839 N N . ASP A 1 105 ? -0.611 4.314 -1.208 1.00 93.88 105 ASP A N 1
ATOM 840 C CA . ASP A 1 105 ? -0.920 4.084 0.209 1.00 93.88 105 ASP A CA 1
ATOM 841 C C . ASP A 1 105 ? 0.034 3.035 0.806 1.00 93.88 105 ASP A C 1
ATOM 843 O O . ASP A 1 105 ? 0.622 3.246 1.865 1.00 93.88 105 ASP A O 1
ATOM 847 N N . ILE A 1 106 ? 0.250 1.921 0.091 1.00 95.31 106 ILE A N 1
ATOM 848 C CA . ILE A 1 106 ? 1.224 0.879 0.449 1.00 95.31 106 ILE A CA 1
ATOM 849 C C . ILE A 1 106 ? 2.150 0.611 -0.736 1.00 95.31 106 ILE A C 1
ATOM 851 O O . ILE A 1 106 ? 1.705 0.535 -1.882 1.00 95.31 106 ILE A O 1
ATOM 855 N N . LEU A 1 107 ? 3.440 0.427 -0.446 1.00 94.44 107 LEU A N 1
ATOM 856 C CA . LEU A 1 107 ? 4.479 0.192 -1.440 1.00 94.44 107 LEU A CA 1
ATOM 857 C C . LEU A 1 107 ? 5.300 -1.063 -1.125 1.00 94.44 107 LEU A C 1
ATOM 859 O O . LEU A 1 107 ? 5.933 -1.157 -0.073 1.00 94.44 107 LEU A O 1
ATOM 863 N N . TRP A 1 108 ? 5.346 -2.001 -2.071 1.00 93.88 108 TRP A N 1
ATOM 864 C CA . TRP A 1 108 ? 6.273 -3.131 -2.026 1.00 93.88 108 TRP A CA 1
ATOM 865 C C . TRP A 1 108 ? 7.683 -2.672 -2.406 1.00 93.88 108 TRP A C 1
ATOM 867 O O . TRP A 1 108 ? 7.920 -2.261 -3.542 1.00 93.88 108 TRP A O 1
ATOM 877 N N . LEU A 1 109 ? 8.648 -2.806 -1.489 1.00 94.12 109 LEU A N 1
ATOM 878 C CA . LEU A 1 109 ? 10.057 -2.471 -1.725 1.00 94.12 109 LEU A CA 1
ATOM 879 C C . LEU A 1 109 ? 10.984 -3.622 -1.341 1.00 94.12 109 LEU A C 1
ATOM 881 O O . LEU A 1 109 ? 10.783 -4.299 -0.337 1.00 94.12 109 LEU A O 1
ATOM 885 N N . ASN A 1 110 ? 12.068 -3.779 -2.097 1.00 92.50 110 ASN A N 1
ATOM 886 C CA . ASN A 1 110 ? 13.244 -4.509 -1.627 1.00 92.50 110 ASN A CA 1
ATOM 887 C C . ASN A 1 110 ? 14.168 -3.582 -0.803 1.00 92.50 110 ASN A C 1
ATOM 889 O O . ASN A 1 110 ? 13.926 -2.378 -0.690 1.00 92.50 110 ASN A O 1
ATOM 893 N N . GLY A 1 111 ? 15.258 -4.120 -0.248 1.00 94.69 111 GLY A N 1
ATOM 894 C CA . GLY A 1 111 ? 16.159 -3.361 0.631 1.00 94.69 111 GLY A CA 1
ATOM 895 C C . GLY A 1 111 ? 16.849 -2.157 -0.027 1.00 94.69 111 GLY A C 1
ATOM 896 O O . GLY A 1 111 ? 16.981 -1.103 0.599 1.00 94.69 111 GLY A O 1
ATOM 897 N N . GLU A 1 112 ? 17.257 -2.274 -1.293 1.00 94.38 112 GLU A N 1
ATOM 898 C CA . GLU A 1 112 ? 17.888 -1.169 -2.027 1.00 94.38 112 GLU A CA 1
ATOM 899 C C . GLU A 1 112 ? 16.886 -0.032 -2.265 1.00 94.38 112 GLU A C 1
ATOM 901 O O . GLU A 1 112 ? 17.175 1.137 -1.986 1.00 94.38 112 GLU A O 1
ATOM 906 N N . LYS A 1 113 ? 15.679 -0.381 -2.725 1.00 94.56 113 LYS A N 1
ATOM 907 C CA . LYS A 1 113 ? 14.616 0.586 -3.017 1.00 94.56 113 LYS A CA 1
ATOM 908 C C . LYS A 1 113 ? 14.069 1.221 -1.738 1.00 94.56 113 LYS A C 1
ATOM 910 O O . LYS A 1 113 ? 13.833 2.425 -1.726 1.00 94.56 113 LYS A O 1
ATOM 915 N N . PHE A 1 114 ? 13.989 0.472 -0.637 1.00 94.88 114 PHE A N 1
ATOM 916 C CA . PHE A 1 114 ? 13.673 1.011 0.689 1.00 94.88 114 PHE A CA 1
ATOM 917 C C . PHE A 1 114 ? 14.685 2.067 1.135 1.00 94.88 114 PHE A C 1
ATOM 919 O O . PHE A 1 114 ? 14.295 3.159 1.548 1.00 94.88 114 PHE A O 1
ATOM 926 N N . ARG A 1 115 ? 15.993 1.786 1.018 1.00 94.25 115 ARG A N 1
ATOM 927 C CA . ARG A 1 115 ? 17.034 2.771 1.355 1.00 94.25 115 ARG A CA 1
ATOM 928 C C . ARG A 1 115 ? 16.872 4.042 0.523 1.00 94.25 115 ARG A C 1
ATOM 930 O O . ARG A 1 115 ? 16.979 5.133 1.075 1.00 94.25 115 ARG A O 1
ATOM 937 N N . ASN A 1 116 ? 16.629 3.902 -0.780 1.00 94.00 116 ASN A N 1
ATOM 938 C CA . ASN A 1 116 ? 16.415 5.037 -1.675 1.00 94.00 116 ASN A CA 1
ATOM 939 C C . ASN A 1 116 ? 15.195 5.869 -1.239 1.00 94.00 116 ASN A C 1
ATOM 941 O O . ASN A 1 116 ? 15.332 7.069 -1.002 1.00 94.00 116 ASN A O 1
ATOM 945 N N . ALA A 1 117 ? 14.045 5.224 -1.031 1.00 94.12 117 ALA A N 1
ATOM 946 C CA . ALA A 1 117 ? 12.827 5.884 -0.571 1.00 94.12 117 ALA A CA 1
ATOM 947 C C . ALA A 1 117 ? 13.026 6.607 0.769 1.00 94.12 117 ALA A C 1
ATOM 949 O O . ALA A 1 117 ? 12.586 7.741 0.936 1.00 94.12 117 ALA A O 1
ATOM 950 N N . LYS A 1 118 ? 13.742 5.982 1.712 1.00 92.94 118 LYS A N 1
ATOM 951 C CA . LYS A 1 118 ? 14.019 6.559 3.031 1.00 92.94 118 LYS A CA 1
ATOM 952 C C . LYS A 1 118 ? 14.939 7.777 2.963 1.00 92.94 118 LYS A C 1
ATOM 954 O O . LYS A 1 118 ? 14.633 8.787 3.580 1.00 92.94 118 LYS A O 1
ATOM 959 N N . VAL A 1 119 ? 16.052 7.694 2.228 1.00 93.75 119 VAL A N 1
ATOM 960 C CA . VAL A 1 119 ? 17.010 8.813 2.091 1.00 93.75 119 VAL A CA 1
ATOM 961 C C . VAL A 1 119 ? 16.371 10.017 1.401 1.00 93.75 119 VAL A C 1
ATOM 963 O O . VAL A 1 119 ? 16.737 11.148 1.695 1.00 93.75 119 VAL A O 1
ATOM 966 N N . ASN A 1 120 ? 15.401 9.780 0.519 1.00 92.44 120 ASN A N 1
ATOM 967 C CA . ASN A 1 120 ? 14.631 10.837 -0.129 1.00 92.44 120 ASN A CA 1
ATOM 968 C C . ASN A 1 120 ? 13.365 11.243 0.648 1.00 92.44 120 ASN A C 1
ATOM 970 O O . ASN A 1 120 ? 12.596 12.069 0.159 1.00 92.44 120 ASN A O 1
ATOM 974 N N . GLU A 1 121 ? 13.151 10.690 1.847 1.00 92.00 121 GLU A N 1
ATOM 975 C CA . GLU A 1 121 ? 12.001 10.940 2.728 1.00 92.00 121 GLU A CA 1
ATOM 976 C C . GLU A 1 121 ? 10.661 10.813 1.974 1.00 92.00 121 GLU A C 1
ATOM 978 O O . GLU A 1 121 ? 9.838 11.727 1.944 1.00 92.00 121 GLU A O 1
ATOM 983 N N . LEU A 1 122 ? 10.496 9.684 1.283 1.00 91.50 122 LEU A N 1
ATOM 984 C CA . LEU A 1 122 ? 9.276 9.308 0.555 1.00 91.50 122 LEU A CA 1
ATOM 985 C C . LEU A 1 122 ? 8.366 8.374 1.360 1.00 91.50 122 LEU A C 1
ATOM 987 O O . LEU A 1 122 ? 7.291 8.011 0.899 1.00 91.50 122 LEU A O 1
ATOM 991 N N . LEU A 1 123 ? 8.825 7.922 2.526 1.00 90.19 123 LEU A N 1
ATOM 992 C CA . LEU A 1 123 ? 8.102 6.992 3.386 1.00 90.19 123 LEU A CA 1
ATOM 993 C C . LEU A 1 123 ? 7.451 7.759 4.534 1.00 90.19 123 LEU A C 1
ATOM 995 O O . LEU A 1 123 ? 8.056 8.691 5.065 1.00 90.19 123 LEU A O 1
ATOM 999 N N . CYS A 1 124 ? 6.258 7.326 4.947 1.00 83.00 124 CYS A N 1
ATOM 1000 C CA . CYS A 1 124 ? 5.606 7.856 6.139 1.00 83.00 124 CYS A CA 1
ATOM 1001 C C . CYS A 1 124 ? 6.541 7.702 7.350 1.00 83.00 124 CYS A C 1
ATOM 1003 O O . CYS A 1 124 ? 6.969 6.594 7.689 1.00 83.00 124 CYS A O 1
ATOM 1005 N N . ALA A 1 125 ? 6.891 8.823 7.978 1.00 66.81 125 ALA A N 1
ATOM 1006 C CA . ALA A 1 125 ? 7.638 8.827 9.221 1.00 66.81 125 ALA A CA 1
ATOM 1007 C C . ALA A 1 125 ? 6.658 8.623 10.375 1.00 66.81 125 ALA A C 1
ATOM 1009 O O . ALA A 1 125 ? 5.768 9.438 10.612 1.00 66.81 125 ALA A O 1
ATOM 1010 N N . VAL A 1 126 ? 6.837 7.530 11.107 1.00 56.78 126 VAL A N 1
ATOM 1011 C CA . VAL A 1 126 ? 6.211 7.361 12.412 1.00 56.78 126 VAL A CA 1
ATOM 1012 C C . VAL A 1 126 ? 7.126 8.045 13.419 1.00 56.78 126 VAL A C 1
ATOM 1014 O O . VAL A 1 126 ? 8.041 7.419 13.955 1.00 56.78 126 VAL A O 1
ATOM 1017 N N . ASP A 1 127 ? 6.919 9.344 13.631 1.00 52.00 127 ASP A N 1
ATOM 1018 C CA . ASP A 1 127 ? 7.592 10.071 14.706 1.00 52.00 127 ASP A CA 1
ATOM 1019 C C . ASP A 1 127 ? 7.077 9.538 16.051 1.00 52.00 127 ASP A C 1
ATOM 1021 O O . ASP A 1 127 ? 6.090 10.007 16.618 1.00 52.00 127 ASP A O 1
ATOM 1025 N N . LYS A 1 128 ? 7.761 8.520 16.578 1.00 46.03 128 LYS A N 1
ATOM 1026 C CA . LYS A 1 128 ? 7.886 8.366 18.025 1.00 46.03 128 LYS A CA 1
ATOM 1027 C C . LYS A 1 128 ? 8.960 9.362 18.412 1.00 46.03 128 LYS A C 1
ATOM 1029 O O . LYS A 1 128 ? 10.090 9.182 17.972 1.00 46.03 128 LYS A O 1
ATOM 1034 N N . GLY A 1 129 ? 8.578 10.419 19.128 1.00 42.97 129 GLY A N 1
ATOM 1035 C CA . GLY A 1 129 ? 9.460 11.528 19.486 1.00 42.97 129 GLY A CA 1
ATOM 1036 C C . GLY A 1 129 ? 10.914 11.095 19.700 1.00 42.97 129 GLY A C 1
ATOM 1037 O O . GLY A 1 129 ? 11.181 10.197 20.492 1.00 42.97 129 GLY A O 1
ATOM 1038 N N . GLU A 1 130 ? 11.804 11.758 18.960 1.00 41.84 130 GLU A N 1
ATOM 1039 C CA . GLU A 1 130 ? 13.266 11.657 19.009 1.00 41.84 130 GLU A CA 1
ATOM 1040 C C . GLU A 1 130 ? 13.889 10.313 18.590 1.00 41.84 130 GLU A C 1
ATOM 1042 O O . GLU A 1 130 ? 13.989 9.391 19.389 1.00 41.84 130 GLU A O 1
ATOM 1047 N N . VAL A 1 131 ? 14.488 10.276 17.388 1.00 37.69 131 VAL A N 1
ATOM 1048 C CA . VAL A 1 131 ? 15.926 9.960 17.234 1.00 37.69 131 VAL A CA 1
ATOM 1049 C C . VAL A 1 131 ? 16.482 10.716 16.014 1.00 37.69 131 VAL A C 1
ATOM 1051 O O . VAL A 1 131 ? 16.622 10.171 14.920 1.00 37.69 131 VAL A O 1
ATOM 10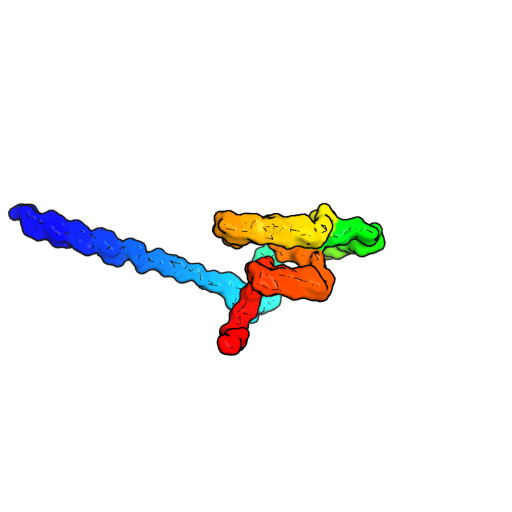54 N N . GLY A 1 132 ? 16.791 11.998 16.202 1.00 30.77 132 GLY A N 1
ATOM 1055 C CA . GLY A 1 132 ? 17.765 12.708 15.374 1.00 30.77 132 GLY A CA 1
ATOM 1056 C C . GLY A 1 132 ? 19.107 12.682 16.099 1.00 30.77 132 GLY A C 1
ATOM 1057 O O . GLY A 1 132 ? 19.145 12.924 17.304 1.00 30.77 132 GLY A O 1
ATOM 1058 N N . ALA A 1 133 ? 20.178 12.327 15.391 1.00 31.59 133 ALA A N 1
ATOM 1059 C CA . ALA A 1 133 ? 21.532 12.639 15.845 1.00 31.59 133 ALA A CA 1
ATOM 1060 C C . ALA A 1 133 ? 21.745 14.159 15.906 1.00 31.59 133 ALA A C 1
ATOM 1062 O O . ALA A 1 133 ? 21.101 14.867 15.097 1.00 31.59 133 ALA A O 1
#

Radius of gyration: 22.23 Å; chains: 1; bounding box: 37×78×33 Å

Foldseek 3Di:
DVVVVVVVVVVVVVVPPPVVPPDLVLQVVVVDDPVVVLVVQALEEAEEEEADPDPVVVCCVPVPVQVVCCVPRVYRYHYDHDDLVVVLVQLLVCVVVVNPDDPHRHYDDDPVSVVVCVVSVSDDDNPPDDDDD